Protein AF-A0A0F9S8Q9-F1 (afdb_monomer_lite)

Radius of gyration: 16.73 Å; chains: 1; bounding box: 42×31×49 Å

Secondary structure (DSSP, 8-state):
---THHHHHHHHHHHHHHHHHHHHH---HHHHHHHHHHHHHHHHHHIIIIIHHHHHHTT-HHHHHHHHHHHHHHHHHHHHHHTTS-SHHHHHHHHHHHHHHHHHHHHHHHHH-HHHHHHHHHHHHHHHHHHHHHHHHHHHHH---HHHHH--

Structure (mmCIF, N/CA/C/O backbone):
data_AF-A0A0F9S8Q9-F1
#
_entry.id   AF-A0A0F9S8Q9-F1
#
loop_
_atom_site.group_PDB
_atom_site.id
_atom_site.type_symbol
_atom_site.label_atom_id
_atom_site.label_alt_id
_atom_site.label_comp_id
_atom_site.label_asym_id
_atom_site.label_entity_id
_atom_site.label_seq_id
_atom_site.pdbx_PDB_ins_code
_atom_site.Cartn_x
_atom_site.Cartn_y
_atom_site.Cartn_z
_atom_site.occupancy
_atom_site.B_iso_or_equiv
_atom_site.auth_seq_id
_atom_site.auth_comp_id
_atom_site.auth_asym_id
_atom_site.auth_atom_id
_atom_site.pdbx_PDB_model_num
ATOM 1 N N . MET A 1 1 ? 20.612 -16.455 -4.323 1.00 52.06 1 MET A N 1
ATOM 2 C CA . MET A 1 1 ? 19.603 -15.437 -4.682 1.00 52.06 1 MET A CA 1
ATOM 3 C C . MET A 1 1 ? 18.600 -15.414 -3.545 1.00 52.06 1 MET A C 1
ATOM 5 O O . MET A 1 1 ? 17.994 -16.448 -3.293 1.00 52.06 1 MET A O 1
ATOM 9 N N . THR A 1 2 ? 18.524 -14.333 -2.770 1.00 61.50 2 THR A N 1
ATOM 10 C CA . THR A 1 2 ? 17.502 -14.212 -1.721 1.00 61.50 2 THR A CA 1
ATOM 11 C C . THR A 1 2 ? 16.129 -14.179 -2.394 1.00 61.50 2 THR A C 1
ATOM 13 O O . THR A 1 2 ? 15.948 -13.432 -3.357 1.00 61.50 2 THR A O 1
ATOM 16 N N . PRO A 1 3 ? 15.180 -15.028 -1.982 1.00 70.81 3 PRO A N 1
ATOM 17 C CA . PRO A 1 3 ? 13.898 -15.105 -2.660 1.00 70.81 3 PRO A CA 1
ATOM 18 C C . PRO A 1 3 ? 13.036 -13.873 -2.329 1.00 70.81 3 PRO A C 1
ATOM 20 O O . PRO A 1 3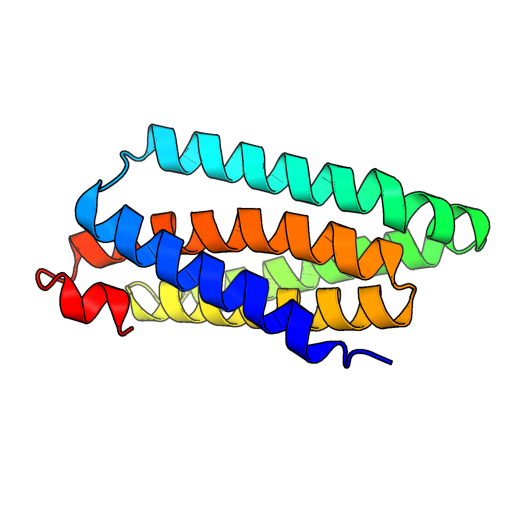 ? 12.976 -13.441 -1.179 1.00 70.81 3 PRO A O 1
ATOM 23 N N . ALA A 1 4 ? 12.370 -13.307 -3.341 1.00 66.88 4 ALA A N 1
ATOM 24 C CA . ALA A 1 4 ? 11.664 -12.021 -3.253 1.00 66.88 4 ALA A CA 1
ATOM 25 C C . ALA A 1 4 ? 10.547 -11.977 -2.187 1.00 66.88 4 ALA A C 1
ATOM 27 O O . ALA A 1 4 ? 10.264 -10.915 -1.639 1.00 66.88 4 ALA A O 1
ATOM 28 N N . TRP A 1 5 ? 9.972 -13.128 -1.821 1.00 71.19 5 TRP A N 1
ATOM 29 C CA . TRP A 1 5 ? 8.952 -13.234 -0.767 1.00 71.19 5 TRP A CA 1
ATOM 30 C C . TRP A 1 5 ? 9.468 -12.846 0.629 1.00 71.19 5 TRP A C 1
ATOM 32 O O . TRP A 1 5 ? 8.684 -12.504 1.503 1.00 71.19 5 TRP A O 1
ATOM 42 N N . ILE A 1 6 ? 10.785 -12.841 0.866 1.00 75.75 6 ILE A N 1
ATOM 43 C CA . ILE A 1 6 ? 11.330 -12.338 2.138 1.00 75.75 6 ILE A CA 1
ATOM 44 C C . ILE A 1 6 ? 11.071 -10.835 2.285 1.00 75.75 6 ILE A C 1
ATOM 46 O O . ILE A 1 6 ? 10.831 -10.361 3.392 1.00 75.75 6 ILE A O 1
ATOM 50 N N . TYR A 1 7 ? 11.068 -10.081 1.185 1.00 71.62 7 TYR A N 1
ATOM 51 C CA . TYR A 1 7 ? 10.809 -8.643 1.234 1.00 71.62 7 TYR A CA 1
ATOM 52 C C . TYR A 1 7 ? 9.333 -8.329 1.488 1.00 71.62 7 TYR A C 1
ATOM 54 O O . TYR A 1 7 ? 9.041 -7.303 2.090 1.00 71.62 7 TYR A O 1
ATOM 62 N N . THR A 1 8 ? 8.408 -9.235 1.149 1.00 71.75 8 THR A N 1
ATOM 63 C CA . THR A 1 8 ? 6.979 -9.069 1.470 1.00 71.75 8 THR A CA 1
ATOM 64 C C . THR A 1 8 ? 6.685 -9.270 2.961 1.00 71.75 8 THR A C 1
ATOM 66 O O . THR A 1 8 ? 5.650 -8.819 3.447 1.00 71.75 8 THR A O 1
ATOM 69 N N . LEU A 1 9 ? 7.602 -9.887 3.720 1.00 78.69 9 LEU A N 1
ATOM 70 C CA . LEU A 1 9 ? 7.494 -9.973 5.181 1.00 78.69 9 LEU A CA 1
ATOM 71 C C . LEU A 1 9 ? 7.716 -8.622 5.866 1.00 78.69 9 LEU A C 1
ATOM 73 O O . LEU A 1 9 ? 7.229 -8.427 6.978 1.00 78.69 9 LEU A O 1
ATOM 77 N N . ILE A 1 10 ? 8.441 -7.697 5.226 1.00 82.31 10 ILE A N 1
ATOM 78 C CA . ILE A 1 10 ? 8.749 -6.391 5.814 1.00 82.31 10 ILE A CA 1
ATOM 79 C C . ILE A 1 10 ? 7.467 -5.549 5.943 1.00 82.31 10 ILE A C 1
ATOM 81 O O . ILE A 1 10 ? 7.149 -5.187 7.076 1.00 82.31 10 ILE A O 1
ATOM 85 N N . PRO A 1 11 ? 6.668 -5.314 4.877 1.00 79.94 11 PRO A N 1
ATOM 86 C CA . PRO A 1 11 ? 5.392 -4.613 5.005 1.00 79.94 11 PRO A CA 1
ATOM 87 C C . PRO A 1 11 ? 4.446 -5.284 6.000 1.00 79.94 11 PRO A C 1
ATOM 89 O O . PRO A 1 11 ? 3.845 -4.600 6.819 1.00 79.94 11 PRO A O 1
ATOM 92 N N . ALA A 1 12 ? 4.371 -6.620 6.005 1.00 77.94 12 ALA A N 1
ATOM 93 C CA . ALA A 1 12 ? 3.524 -7.357 6.941 1.00 77.94 12 ALA A CA 1
ATOM 94 C C . ALA A 1 12 ? 3.932 -7.129 8.410 1.00 77.94 12 ALA A C 1
ATOM 96 O O . ALA A 1 12 ? 3.087 -6.856 9.262 1.00 77.94 12 ALA A O 1
ATOM 97 N N . ALA A 1 13 ? 5.232 -7.186 8.717 1.00 83.06 13 ALA A N 1
ATOM 98 C CA . ALA A 1 13 ? 5.736 -6.902 10.059 1.00 83.06 13 ALA A CA 1
ATOM 99 C C . ALA A 1 13 ? 5.485 -5.441 10.463 1.00 83.06 13 ALA A C 1
ATOM 101 O O . ALA A 1 13 ? 5.095 -5.164 11.599 1.00 83.06 13 ALA A O 1
ATOM 102 N N . VAL A 1 14 ? 5.665 -4.507 9.526 1.00 83.00 14 VAL A N 1
ATOM 103 C CA . VAL A 1 14 ? 5.409 -3.081 9.747 1.00 83.00 14 VAL A CA 1
ATOM 104 C C . VAL A 1 14 ? 3.916 -2.806 9.972 1.00 83.00 14 VAL A C 1
ATOM 106 O O . VAL A 1 14 ? 3.589 -2.011 10.851 1.00 83.00 14 VAL A O 1
ATOM 109 N N . ALA A 1 15 ? 3.017 -3.525 9.292 1.00 79.00 15 ALA A N 1
ATOM 110 C CA . ALA A 1 15 ? 1.569 -3.483 9.526 1.00 79.00 15 ALA A CA 1
ATOM 111 C C . ALA A 1 15 ? 1.223 -3.815 10.978 1.00 79.00 15 ALA A C 1
ATOM 113 O O . ALA A 1 15 ? 0.520 -3.067 11.657 1.00 79.00 15 ALA A O 1
ATOM 114 N N . ILE A 1 16 ? 1.766 -4.935 11.465 1.00 79.75 16 ILE A N 1
ATOM 115 C CA . ILE A 1 16 ? 1.519 -5.437 12.819 1.00 79.75 16 ILE A CA 1
ATOM 116 C C . ILE A 1 16 ? 2.041 -4.432 13.848 1.00 79.75 16 ILE A C 1
ATOM 118 O O . ILE A 1 16 ? 1.336 -4.093 14.800 1.00 79.75 16 ILE A O 1
ATOM 122 N N . LEU A 1 17 ? 3.254 -3.909 13.649 1.00 82.38 17 LEU A N 1
ATOM 123 C CA . LEU A 1 17 ? 3.816 -2.873 14.516 1.00 82.38 17 LEU A CA 1
ATOM 124 C C . LEU A 1 17 ? 2.960 -1.600 14.503 1.00 82.38 17 LEU A C 1
ATOM 126 O O . LEU A 1 17 ? 2.677 -1.050 15.568 1.00 82.38 17 LEU A O 1
ATOM 130 N N . GLY A 1 18 ? 2.496 -1.169 13.329 1.00 78.31 18 GLY A N 1
ATOM 131 C CA . GLY A 1 18 ? 1.591 -0.033 13.167 1.00 78.31 18 GLY A CA 1
ATOM 132 C C . GLY A 1 18 ? 0.291 -0.208 13.936 1.00 78.31 18 GLY A C 1
ATOM 133 O O . GLY A 1 18 ? -0.081 0.675 14.706 1.00 78.31 18 GLY A O 1
ATOM 134 N N . ALA A 1 19 ? -0.349 -1.373 13.817 1.00 76.50 19 ALA A N 1
ATOM 135 C CA . ALA A 1 19 ? -1.563 -1.709 14.555 1.00 76.50 19 ALA A CA 1
ATOM 136 C C . ALA A 1 19 ? -1.334 -1.713 16.079 1.00 76.50 19 ALA A C 1
ATOM 138 O O . ALA A 1 19 ? -2.115 -1.129 16.834 1.00 76.50 19 ALA A O 1
ATOM 139 N N . ILE A 1 20 ? -0.226 -2.296 16.554 1.00 81.06 20 ILE A N 1
ATOM 140 C CA . ILE A 1 20 ? 0.132 -2.302 17.982 1.00 81.06 20 ILE A CA 1
ATOM 141 C C . ILE A 1 20 ? 0.325 -0.872 18.507 1.00 81.06 20 ILE A C 1
ATOM 143 O O . ILE A 1 20 ? -0.187 -0.526 19.577 1.00 81.06 20 ILE A O 1
ATOM 147 N N . VAL A 1 21 ? 1.051 -0.027 17.772 1.00 79.75 21 VAL A N 1
ATOM 148 C CA . VAL A 1 21 ? 1.258 1.381 18.140 1.00 79.75 21 VAL A CA 1
ATOM 149 C C . VAL A 1 21 ? -0.076 2.127 18.139 1.00 79.75 21 VAL A C 1
ATOM 151 O O . VAL A 1 21 ? -0.394 2.820 19.106 1.00 79.75 21 VAL A O 1
ATOM 154 N N . ALA A 1 22 ? -0.897 1.932 17.110 1.00 75.06 22 ALA A N 1
ATOM 155 C CA . ALA A 1 22 ? -2.185 2.590 16.946 1.00 75.06 22 ALA A CA 1
ATOM 156 C C . ALA A 1 22 ? -3.157 2.302 18.095 1.00 75.06 22 ALA A C 1
ATOM 158 O O . ALA A 1 22 ? -3.790 3.221 18.617 1.00 75.06 22 ALA A O 1
ATOM 159 N N . VAL A 1 23 ? -3.234 1.046 18.547 1.00 78.31 23 VAL A N 1
ATOM 160 C CA . VAL A 1 23 ? -4.125 0.637 19.644 1.00 78.31 23 VAL A CA 1
ATOM 161 C C . VAL A 1 23 ? -3.747 1.312 20.966 1.00 78.31 23 VAL A C 1
ATOM 163 O O . VAL A 1 23 ? -4.613 1.568 21.812 1.00 78.31 23 VAL A O 1
ATOM 166 N N . ASN A 1 24 ? -2.459 1.607 21.149 1.00 77.31 24 ASN A N 1
ATOM 167 C CA . ASN A 1 24 ? -1.933 2.211 22.367 1.00 77.31 24 ASN A CA 1
ATOM 168 C C . ASN A 1 24 ? -1.953 3.740 22.332 1.00 77.31 24 ASN A C 1
ATOM 170 O O . ASN A 1 24 ? -2.313 4.352 23.336 1.00 77.31 24 ASN A O 1
ATOM 174 N N . VAL A 1 25 ? -1.609 4.342 21.193 1.00 78.56 25 VAL A N 1
ATOM 175 C CA . VAL A 1 25 ? -1.482 5.797 21.032 1.00 78.56 25 VAL A CA 1
ATOM 176 C C . VAL A 1 25 ? -2.815 6.458 20.669 1.00 78.56 25 VAL A C 1
ATOM 178 O O . VAL A 1 25 ? -3.056 7.578 21.104 1.00 78.56 25 VAL A O 1
ATOM 181 N N . ARG A 1 26 ? -3.697 5.767 19.927 1.00 74.06 26 ARG A N 1
ATOM 182 C CA . ARG A 1 26 ? -4.978 6.283 19.398 1.00 74.06 26 ARG A CA 1
ATOM 183 C C . ARG A 1 26 ? -4.819 7.650 18.710 1.00 74.06 26 ARG A C 1
ATOM 185 O O . ARG A 1 26 ? -5.238 8.669 19.263 1.00 74.06 26 ARG A O 1
ATOM 192 N N . PRO A 1 27 ? -4.187 7.695 17.523 1.00 75.06 27 PRO A N 1
ATOM 193 C CA . PRO A 1 27 ? -3.911 8.948 16.833 1.00 75.06 27 PRO A CA 1
ATOM 194 C C . PRO A 1 27 ? -5.203 9.695 16.498 1.00 75.06 27 PRO A C 1
ATOM 196 O O . PRO A 1 27 ? -6.182 9.103 16.051 1.00 75.06 27 PRO A O 1
ATOM 199 N N . GLY A 1 28 ? -5.195 11.015 16.686 1.00 79.31 28 GLY A N 1
ATOM 200 C CA . GLY A 1 28 ? -6.312 11.858 16.268 1.00 79.31 28 GLY A CA 1
ATOM 201 C C . GLY A 1 28 ? -6.428 11.957 14.737 1.00 79.31 28 GLY A C 1
ATOM 202 O O . GLY A 1 28 ? -5.438 11.750 14.029 1.00 79.31 28 GLY A O 1
ATOM 203 N N . PRO A 1 29 ? -7.598 12.363 14.209 1.00 80.00 29 PRO A N 1
ATOM 204 C CA . PRO A 1 29 ? -7.868 12.420 12.767 1.00 80.00 29 PRO A CA 1
ATOM 205 C C . PRO A 1 29 ? -6.911 13.343 11.994 1.00 80.00 29 PRO A C 1
ATOM 207 O O . PRO A 1 29 ? -6.593 13.078 10.838 1.00 80.00 29 PRO A O 1
ATOM 210 N N . VAL A 1 30 ? -6.389 14.394 12.637 1.00 85.44 30 VAL A N 1
ATOM 211 C CA . VAL A 1 30 ? -5.378 15.289 12.041 1.00 85.44 30 VAL A CA 1
ATOM 212 C C . VAL A 1 30 ? -4.064 14.554 11.784 1.00 85.44 30 VAL A C 1
ATOM 214 O O . VAL A 1 30 ? -3.483 14.699 10.713 1.00 85.44 30 VAL A O 1
ATOM 217 N N . ILE A 1 31 ? -3.612 13.744 12.747 1.00 80.56 31 ILE A N 1
ATOM 218 C CA . ILE A 1 31 ? -2.374 12.970 12.613 1.00 80.56 31 ILE A CA 1
ATOM 219 C C . ILE A 1 31 ? -2.556 11.930 11.515 1.00 80.56 31 ILE A C 1
ATOM 221 O O . ILE A 1 31 ? -1.714 11.862 10.630 1.00 80.56 31 ILE A O 1
ATOM 225 N N . VAL A 1 32 ? -3.672 11.189 11.528 1.00 80.25 32 VAL A N 1
ATOM 226 C CA . VAL A 1 32 ? -3.989 10.190 10.493 1.00 80.25 32 VAL A CA 1
ATOM 227 C C . VAL A 1 32 ? -3.980 10.824 9.098 1.00 80.25 32 VAL A C 1
ATOM 229 O O . VAL A 1 32 ? -3.310 10.317 8.206 1.00 80.25 32 VAL A O 1
ATOM 232 N N . SER A 1 33 ? -4.639 11.971 8.920 1.00 83.06 33 SER A N 1
ATOM 233 C CA . SER A 1 33 ? -4.694 12.671 7.631 1.00 83.06 33 SER A CA 1
ATOM 234 C C . SER A 1 33 ? -3.326 13.186 7.159 1.00 83.06 33 SER A C 1
ATOM 236 O O . SER A 1 33 ? -2.956 12.986 5.999 1.00 83.06 33 SER A O 1
ATOM 238 N N . ALA A 1 34 ? -2.544 13.816 8.045 1.00 85.50 34 ALA A N 1
ATOM 239 C CA . ALA A 1 34 ? -1.203 14.313 7.716 1.00 85.50 34 ALA A CA 1
ATOM 240 C C . ALA A 1 34 ? -0.271 13.172 7.289 1.00 85.50 34 ALA A C 1
ATOM 242 O O . ALA A 1 34 ? 0.485 13.276 6.324 1.00 85.50 34 ALA A O 1
ATOM 243 N N . VAL A 1 35 ? -0.378 12.060 8.001 1.00 80.88 35 VAL A N 1
ATOM 244 C CA . VAL A 1 35 ? 0.364 10.837 7.756 1.00 80.88 35 VAL A CA 1
ATOM 245 C C . VAL A 1 35 ? -0.030 10.181 6.425 1.00 80.88 35 VAL A C 1
ATOM 247 O O . VAL A 1 35 ? 0.850 9.790 5.665 1.00 80.88 35 VAL A O 1
ATOM 250 N N . GLN A 1 36 ? -1.322 10.120 6.091 1.00 84.25 36 GLN A N 1
ATOM 251 C CA . GLN A 1 36 ? -1.795 9.604 4.800 1.00 84.25 36 GLN A CA 1
ATOM 252 C C . GLN A 1 36 ? -1.285 10.441 3.617 1.00 84.25 36 GLN A C 1
ATOM 254 O O . GLN A 1 36 ? -0.845 9.884 2.615 1.00 84.25 36 GLN A O 1
ATOM 259 N N . HIS A 1 37 ? -1.273 11.774 3.736 1.00 88.56 37 HIS A N 1
ATOM 260 C CA . HIS A 1 37 ? -0.696 12.644 2.701 1.00 88.56 37 HIS A CA 1
ATOM 261 C C . HIS A 1 37 ? 0.812 12.434 2.550 1.00 88.56 37 HIS A C 1
ATOM 263 O O . HIS A 1 37 ? 1.330 12.441 1.433 1.00 88.56 37 HIS A O 1
ATOM 269 N N . PHE A 1 38 ? 1.516 12.220 3.664 1.00 87.19 38 PHE A N 1
ATOM 270 C CA . PHE A 1 38 ? 2.931 11.873 3.636 1.00 87.19 38 PHE A CA 1
ATOM 271 C C . PHE A 1 38 ? 3.165 10.536 2.919 1.00 87.19 38 PHE A C 1
ATOM 273 O O . PHE A 1 38 ? 4.018 10.471 2.037 1.00 87.19 38 PHE A O 1
ATOM 280 N N . ALA A 1 39 ? 2.371 9.508 3.227 1.00 84.50 39 ALA A N 1
ATOM 281 C CA . ALA A 1 39 ? 2.427 8.200 2.573 1.00 84.50 39 ALA A CA 1
ATOM 282 C C . ALA A 1 39 ? 2.239 8.314 1.057 1.00 84.50 39 ALA A C 1
ATOM 284 O O . ALA A 1 39 ? 3.103 7.891 0.291 1.00 84.50 39 ALA A O 1
ATOM 285 N N . ALA A 1 40 ? 1.164 8.987 0.636 1.00 86.75 40 ALA A N 1
ATOM 286 C CA . ALA A 1 40 ? 0.872 9.227 -0.771 1.00 86.75 40 ALA A CA 1
ATOM 287 C C . ALA A 1 40 ? 2.031 9.957 -1.469 1.00 86.75 40 ALA A C 1
ATOM 289 O O . ALA A 1 40 ? 2.412 9.597 -2.580 1.00 86.75 40 ALA A O 1
ATOM 290 N N . GLY A 1 41 ? 2.642 10.942 -0.801 1.00 89.69 41 GLY A N 1
ATOM 291 C CA . GLY A 1 41 ? 3.827 11.638 -1.302 1.00 89.69 41 GLY A CA 1
ATOM 292 C C . GLY A 1 41 ? 5.048 10.726 -1.465 1.00 89.69 41 GLY A C 1
ATOM 293 O O . GLY A 1 41 ? 5.723 10.797 -2.490 1.00 89.69 41 GLY A O 1
ATOM 294 N N . VAL A 1 42 ? 5.319 9.848 -0.493 1.00 89.50 42 VAL A N 1
ATOM 295 C CA . VAL A 1 42 ? 6.429 8.880 -0.545 1.00 89.50 42 VAL A CA 1
ATOM 296 C C . VAL A 1 42 ? 6.235 7.879 -1.686 1.00 89.50 42 VAL A C 1
ATOM 298 O O . VAL A 1 42 ? 7.161 7.670 -2.470 1.00 89.50 42 VAL A O 1
ATOM 301 N N . VAL A 1 43 ? 5.038 7.302 -1.820 1.00 86.56 43 VAL A N 1
ATOM 302 C CA . VAL A 1 43 ? 4.701 6.356 -2.898 1.00 86.56 43 VAL A CA 1
ATOM 303 C C . VAL A 1 43 ? 4.811 7.036 -4.263 1.00 86.56 43 VAL A C 1
ATOM 305 O O . VAL A 1 43 ? 5.441 6.501 -5.177 1.00 86.56 43 VAL A O 1
ATOM 308 N N . PHE A 1 44 ? 4.282 8.257 -4.392 1.00 88.50 44 PHE A N 1
ATOM 309 C CA . PHE A 1 44 ? 4.366 9.026 -5.631 1.00 88.50 44 PHE A CA 1
ATOM 310 C C . PHE A 1 44 ? 5.816 9.353 -6.009 1.00 88.50 44 PHE A C 1
ATOM 312 O O . PHE A 1 44 ? 6.201 9.202 -7.168 1.00 88.50 44 PHE A O 1
ATOM 319 N N . ALA A 1 45 ? 6.645 9.749 -5.040 1.00 89.38 45 ALA A N 1
ATOM 320 C CA . ALA A 1 45 ? 8.062 10.020 -5.264 1.00 89.38 45 ALA A CA 1
ATOM 321 C C . ALA A 1 45 ? 8.834 8.760 -5.683 1.00 89.38 45 ALA A C 1
ATOM 323 O O . ALA A 1 45 ? 9.643 8.825 -6.608 1.00 89.38 45 ALA A O 1
ATOM 324 N N . ALA A 1 46 ? 8.563 7.611 -5.056 1.00 86.94 46 ALA A N 1
ATOM 325 C CA . ALA A 1 46 ? 9.179 6.338 -5.425 1.00 86.94 46 ALA A CA 1
ATOM 326 C C . ALA A 1 46 ? 8.799 5.921 -6.856 1.00 86.94 46 ALA A C 1
ATOM 328 O O . ALA A 1 46 ? 9.672 5.586 -7.658 1.00 86.94 46 ALA A O 1
ATOM 329 N N . ALA A 1 47 ? 7.515 6.017 -7.214 1.00 83.94 47 ALA A N 1
ATOM 330 C CA . ALA A 1 47 ? 7.045 5.720 -8.565 1.00 83.94 47 ALA A CA 1
ATOM 331 C C . ALA A 1 47 ? 7.644 6.680 -9.609 1.00 83.94 47 ALA A C 1
ATOM 333 O O . ALA A 1 47 ? 8.099 6.247 -10.669 1.00 83.94 47 ALA A O 1
ATOM 334 N N . ALA A 1 48 ? 7.700 7.979 -9.307 1.00 87.12 48 ALA A N 1
ATOM 335 C CA . ALA A 1 48 ? 8.281 8.980 -10.197 1.00 87.12 48 ALA A CA 1
ATOM 336 C C . ALA A 1 48 ? 9.803 8.827 -10.361 1.00 87.12 48 ALA A C 1
ATOM 338 O O . ALA A 1 48 ? 10.322 9.058 -11.448 1.00 87.12 48 ALA A O 1
ATOM 339 N N . GLY A 1 49 ? 10.519 8.453 -9.299 1.00 85.25 49 GLY A N 1
ATOM 340 C CA . GLY A 1 49 ? 11.976 8.323 -9.316 1.00 85.25 49 GLY A CA 1
ATOM 341 C C . GLY A 1 49 ? 12.476 7.037 -9.968 1.00 85.25 49 GLY A C 1
ATOM 342 O O . GLY A 1 49 ? 13.539 7.044 -10.579 1.00 85.25 49 GLY A O 1
ATOM 343 N N . GLU A 1 50 ? 11.717 5.946 -9.861 1.00 82.50 50 GLU A N 1
ATOM 344 C CA . GLU A 1 50 ? 12.191 4.621 -10.279 1.00 82.50 50 GLU A CA 1
ATOM 345 C C . GLU A 1 50 ? 11.407 4.034 -11.446 1.00 82.50 50 GLU A C 1
ATOM 347 O O . GLU A 1 50 ? 12.003 3.440 -12.334 1.00 82.50 50 GLU A O 1
ATOM 352 N N . ILE A 1 51 ? 10.084 4.213 -11.482 1.00 78.81 51 ILE A N 1
ATOM 353 C CA . ILE A 1 51 ? 9.248 3.605 -12.526 1.00 78.81 51 ILE A CA 1
ATOM 354 C C . ILE A 1 51 ? 9.130 4.524 -13.742 1.00 78.81 51 ILE A C 1
ATOM 356 O O . ILE A 1 51 ? 9.211 4.060 -14.879 1.00 78.81 51 ILE A O 1
ATOM 360 N N . MET A 1 52 ? 8.975 5.833 -13.529 1.00 81.00 52 MET A N 1
ATOM 361 C CA . MET A 1 52 ? 8.811 6.785 -14.633 1.00 81.00 52 MET A CA 1
ATOM 362 C C . MET A 1 52 ? 10.001 6.815 -15.608 1.00 81.00 52 MET A C 1
ATOM 364 O O . MET A 1 52 ? 9.750 6.824 -16.816 1.00 81.00 52 MET A O 1
ATOM 368 N N . PRO A 1 53 ? 11.277 6.815 -15.165 1.00 81.69 53 PRO A N 1
ATOM 369 C CA . PRO A 1 53 ? 12.400 6.852 -16.094 1.00 81.69 53 PRO A CA 1
ATOM 370 C C . PRO A 1 53 ? 12.419 5.630 -17.010 1.00 81.69 53 PRO A C 1
ATOM 372 O O . PRO A 1 53 ? 12.499 5.800 -18.224 1.00 81.69 53 PRO A O 1
ATOM 375 N N . ASP A 1 54 ? 12.281 4.421 -16.467 1.00 77.69 54 ASP A N 1
ATOM 376 C CA . ASP A 1 54 ? 12.283 3.186 -17.261 1.00 77.69 54 ASP A CA 1
ATOM 377 C C . ASP A 1 54 ? 11.145 3.179 -18.286 1.00 77.69 54 ASP A C 1
ATOM 379 O O . ASP A 1 54 ? 11.338 2.859 -19.461 1.00 77.69 54 ASP A O 1
ATOM 383 N N . VAL A 1 55 ? 9.964 3.627 -17.872 1.00 77.94 55 VAL A N 1
ATOM 384 C CA . VAL A 1 55 ? 8.790 3.752 -18.733 1.00 77.94 55 VAL A CA 1
ATOM 385 C C . VAL A 1 55 ? 9.008 4.725 -19.899 1.00 77.94 55 VAL A C 1
ATOM 387 O O . VAL A 1 55 ? 8.665 4.413 -21.043 1.00 77.94 55 VAL A O 1
ATOM 390 N N . VAL A 1 56 ? 9.577 5.902 -19.628 1.00 74.69 56 VAL A N 1
ATOM 391 C CA . VAL A 1 56 ? 9.819 6.932 -20.650 1.00 74.69 56 VAL A CA 1
ATOM 392 C C . VAL A 1 56 ? 10.899 6.478 -21.635 1.00 74.69 56 VAL A C 1
ATOM 394 O O . VAL A 1 56 ? 10.717 6.630 -22.843 1.00 74.69 56 VAL A O 1
ATOM 397 N N . HIS A 1 57 ? 11.982 5.860 -21.152 1.00 80.25 57 HIS A N 1
ATOM 398 C CA . HIS A 1 57 ? 13.047 5.330 -22.015 1.00 80.25 57 HIS A CA 1
ATOM 399 C C . HIS A 1 57 ? 12.585 4.146 -22.877 1.00 80.25 57 HIS A C 1
ATOM 401 O O . HIS A 1 57 ? 13.110 3.945 -23.969 1.00 80.25 57 HIS A O 1
ATOM 407 N N . SER A 1 58 ? 11.569 3.401 -22.434 1.00 76.25 58 SER A N 1
ATOM 408 C CA . SER A 1 58 ? 10.967 2.294 -23.191 1.00 76.25 58 SER A CA 1
ATOM 409 C C . SER A 1 58 ? 10.112 2.751 -24.386 1.00 76.25 58 SER A C 1
ATOM 411 O O . SER A 1 58 ? 9.633 1.918 -25.153 1.00 76.25 58 SER A O 1
ATOM 413 N N . GLY A 1 59 ? 9.866 4.060 -24.544 1.00 76.12 59 GLY A N 1
ATOM 414 C CA . GLY A 1 59 ? 9.039 4.616 -25.624 1.00 76.12 59 GLY A CA 1
ATOM 415 C C . GLY A 1 59 ? 7.535 4.336 -25.489 1.00 76.12 59 GLY A C 1
ATOM 416 O O . GLY A 1 59 ? 6.764 4.622 -26.403 1.00 76.12 59 GLY A O 1
ATOM 417 N N . ALA A 1 60 ? 7.090 3.803 -24.349 1.00 80.25 60 ALA A N 1
ATOM 418 C CA . ALA A 1 60 ? 5.740 3.278 -24.143 1.00 80.25 60 ALA A CA 1
ATOM 419 C C . ALA A 1 60 ? 4.766 4.286 -23.495 1.00 80.25 60 ALA A C 1
ATOM 421 O O . ALA A 1 60 ? 3.809 3.882 -22.838 1.00 80.25 60 ALA A O 1
ATOM 422 N N . LEU A 1 61 ? 4.967 5.596 -23.696 1.00 82.88 61 LEU A N 1
ATOM 423 C CA . LEU A 1 61 ? 4.202 6.663 -23.025 1.00 82.88 61 LEU A CA 1
ATOM 424 C C . LEU A 1 61 ? 2.678 6.474 -23.123 1.00 82.88 61 LEU A C 1
ATOM 426 O O . LEU A 1 61 ? 1.965 6.653 -22.138 1.00 82.88 61 LEU A O 1
ATOM 430 N N . MET A 1 62 ? 2.172 6.077 -24.295 1.00 86.38 62 MET A N 1
ATOM 431 C CA . MET A 1 62 ? 0.738 5.828 -24.482 1.00 86.38 62 MET A CA 1
ATOM 432 C C . MET A 1 62 ? 0.241 4.630 -23.670 1.00 86.38 62 MET A C 1
ATOM 434 O O . MET A 1 62 ? -0.830 4.708 -23.075 1.00 86.38 62 MET A O 1
ATOM 438 N N . ALA A 1 63 ? 1.019 3.547 -23.592 1.00 86.00 63 ALA A N 1
ATOM 439 C CA . ALA A 1 63 ? 0.661 2.381 -22.788 1.00 86.00 63 ALA A CA 1
ATOM 440 C C . ALA A 1 63 ? 0.634 2.724 -21.292 1.00 86.00 63 ALA A C 1
ATOM 442 O O . ALA A 1 63 ? -0.250 2.262 -20.577 1.00 86.00 63 ALA A O 1
ATOM 443 N N . THR A 1 64 ? 1.536 3.589 -20.827 1.00 85.81 64 THR A N 1
ATOM 444 C CA . THR A 1 64 ? 1.566 4.069 -19.438 1.00 85.81 64 THR A CA 1
ATOM 445 C C . THR A 1 64 ? 0.398 4.975 -19.112 1.00 85.81 64 THR A C 1
ATOM 447 O O . THR A 1 64 ? -0.201 4.826 -18.055 1.00 85.81 64 THR A O 1
ATOM 450 N N . ILE A 1 65 ? 0.051 5.903 -20.005 1.00 88.31 65 ILE A N 1
ATOM 451 C CA . ILE A 1 65 ? -1.108 6.777 -19.812 1.00 88.31 65 ILE A CA 1
ATOM 452 C C . ILE A 1 65 ? -2.377 5.926 -19.746 1.00 88.31 65 ILE A C 1
ATOM 454 O O . ILE A 1 65 ? -3.139 6.030 -18.787 1.00 88.31 65 ILE A O 1
ATOM 458 N N . VAL A 1 66 ? -2.578 5.039 -20.724 1.00 92.06 66 VAL A N 1
ATOM 459 C CA . VAL A 1 66 ? -3.754 4.161 -20.770 1.00 92.06 66 VAL A CA 1
ATOM 460 C C . VAL A 1 66 ? -3.785 3.225 -19.562 1.00 92.06 66 VAL A C 1
ATOM 462 O O . VAL A 1 66 ? -4.814 3.136 -18.902 1.00 92.06 66 VAL A O 1
ATOM 465 N N . GLY A 1 67 ? -2.668 2.576 -19.229 1.00 89.19 67 GLY A N 1
ATOM 466 C CA . GLY A 1 67 ? -2.558 1.681 -18.077 1.00 89.19 67 GLY A CA 1
ATOM 467 C C . GLY A 1 67 ? -2.756 2.399 -16.742 1.00 89.19 67 GLY A C 1
ATOM 468 O O . GLY A 1 67 ? -3.463 1.892 -15.878 1.00 89.19 67 GLY A O 1
ATOM 469 N N . GLY A 1 68 ? -2.207 3.606 -16.591 1.00 87.75 68 GLY A N 1
ATOM 470 C CA . GLY A 1 68 ? -2.361 4.437 -15.399 1.00 87.75 68 GLY A CA 1
ATOM 471 C C . GLY A 1 68 ? -3.809 4.870 -15.183 1.00 87.75 68 GLY A C 1
ATOM 472 O O . GLY A 1 68 ? -4.360 4.660 -14.104 1.00 87.75 68 GLY A O 1
ATOM 473 N N . PHE A 1 69 ? -4.470 5.398 -16.219 1.00 93.56 69 PHE A N 1
ATOM 474 C CA . PHE A 1 69 ? -5.892 5.747 -16.133 1.00 93.56 69 PHE A CA 1
ATOM 475 C C . PHE A 1 69 ? -6.790 4.520 -15.967 1.00 93.56 69 PHE A C 1
ATOM 477 O O . PHE A 1 69 ? -7.762 4.586 -15.216 1.00 93.56 69 PHE A O 1
ATOM 484 N N . ALA A 1 70 ? -6.465 3.397 -16.612 1.00 94.25 70 ALA A N 1
ATOM 485 C CA . ALA A 1 70 ? -7.182 2.142 -16.415 1.00 94.25 70 ALA A CA 1
ATOM 486 C C . ALA A 1 70 ? -7.057 1.656 -14.965 1.00 94.25 70 ALA A C 1
ATOM 488 O O . ALA A 1 70 ? -8.068 1.316 -14.360 1.00 94.25 70 ALA A O 1
ATOM 489 N N . GLY A 1 71 ? -5.857 1.695 -14.380 1.00 89.62 71 GLY A N 1
ATOM 490 C CA . GLY A 1 71 ? -5.623 1.347 -12.977 1.00 89.62 71 GLY A CA 1
ATOM 491 C C . GLY A 1 71 ? -6.410 2.234 -12.010 1.00 89.62 71 GLY A C 1
ATOM 492 O O . GLY A 1 71 ? -7.099 1.721 -11.130 1.00 89.62 71 GLY A O 1
ATOM 493 N N . ILE A 1 72 ? -6.402 3.556 -12.227 1.00 91.31 72 ILE A N 1
ATOM 494 C CA . ILE A 1 72 ? -7.238 4.494 -11.457 1.00 91.31 72 ILE A CA 1
ATOM 495 C C . ILE A 1 72 ? -8.721 4.137 -11.611 1.00 91.31 72 ILE A C 1
ATOM 497 O O . ILE A 1 72 ? -9.448 4.081 -10.622 1.00 91.31 72 ILE A O 1
ATOM 501 N N . GLY A 1 73 ? -9.176 3.861 -12.835 1.00 94.44 73 GLY A N 1
ATOM 502 C CA . GLY A 1 73 ? -10.553 3.455 -13.112 1.00 94.44 73 GLY A CA 1
ATOM 503 C C . GLY A 1 73 ? -10.954 2.176 -12.375 1.00 94.44 73 GLY A C 1
ATOM 504 O O . GLY A 1 73 ? -12.027 2.134 -11.775 1.00 94.44 73 GLY A O 1
ATOM 505 N N . VAL A 1 74 ? -10.079 1.167 -12.354 1.00 91.44 74 VAL A N 1
ATOM 506 C CA . VAL A 1 74 ? -10.280 -0.083 -11.608 1.00 91.44 74 VAL A CA 1
ATOM 507 C C . VAL A 1 74 ? -10.400 0.196 -10.109 1.00 91.44 74 VAL A C 1
ATOM 509 O O . VAL A 1 74 ? -11.367 -0.250 -9.495 1.00 91.44 74 VAL A O 1
ATOM 512 N N . MET A 1 75 ? -9.500 0.997 -9.530 1.00 87.56 75 MET A N 1
ATOM 513 C CA . MET A 1 75 ? -9.566 1.344 -8.104 1.00 87.56 75 MET A CA 1
ATOM 514 C C . MET A 1 75 ? -10.828 2.125 -7.739 1.00 87.56 75 MET A C 1
ATOM 516 O O . MET 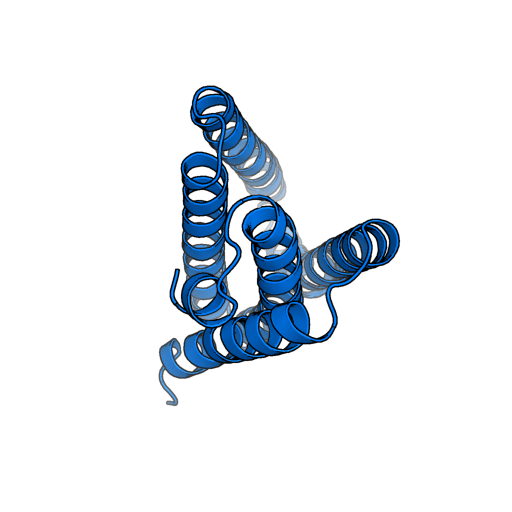A 1 75 ? -11.451 1.871 -6.707 1.00 87.56 75 MET A O 1
ATOM 520 N N . LEU A 1 76 ? -11.259 3.050 -8.598 1.00 89.81 76 LEU A N 1
ATOM 521 C CA . LEU A 1 76 ? -12.508 3.782 -8.394 1.00 89.81 76 LEU A CA 1
ATOM 522 C C . LEU A 1 76 ? -13.735 2.870 -8.509 1.00 89.81 76 LEU A C 1
ATOM 524 O O . LEU A 1 76 ? -14.681 3.042 -7.740 1.00 89.81 76 LEU A O 1
ATOM 528 N N . ALA A 1 77 ? -13.724 1.896 -9.424 1.00 89.25 77 ALA A N 1
ATOM 529 C CA . ALA A 1 77 ? -14.803 0.922 -9.572 1.00 89.25 77 ALA A CA 1
ATOM 530 C C . ALA A 1 77 ? -14.917 0.008 -8.344 1.00 89.25 77 ALA A C 1
ATOM 532 O O . ALA A 1 77 ? -16.020 -0.173 -7.829 1.00 89.25 77 ALA A O 1
ATOM 533 N N . ILE A 1 78 ? -13.786 -0.493 -7.833 1.00 85.50 78 ILE A N 1
ATOM 534 C CA . ILE A 1 78 ? -13.713 -1.269 -6.586 1.00 85.50 78 ILE A CA 1
ATOM 535 C C . ILE A 1 78 ? -14.308 -0.455 -5.433 1.00 85.50 78 ILE A C 1
ATOM 537 O O . ILE A 1 78 ? -15.263 -0.890 -4.789 1.00 85.50 78 ILE A O 1
ATOM 541 N N . ARG A 1 79 ? -13.827 0.781 -5.244 1.00 82.56 79 ARG A N 1
ATOM 542 C CA . ARG A 1 79 ? -14.315 1.674 -4.186 1.00 82.56 79 ARG A CA 1
ATOM 543 C C . ARG A 1 79 ? -15.811 1.962 -4.305 1.00 82.56 79 ARG A C 1
ATOM 545 O O . ARG A 1 79 ? -16.500 2.105 -3.297 1.00 82.56 79 ARG A O 1
ATOM 552 N N . GLN A 1 80 ? -16.329 2.097 -5.524 1.00 85.94 80 GLN A N 1
ATOM 553 C CA . GLN A 1 80 ? -17.750 2.342 -5.752 1.00 85.94 80 GLN A CA 1
ATOM 554 C C . GLN A 1 80 ? -18.607 1.115 -5.414 1.00 85.94 80 GLN A C 1
ATOM 556 O O . GLN A 1 80 ? -19.721 1.287 -4.921 1.00 85.94 80 GLN A O 1
ATOM 561 N N . LEU A 1 81 ? -18.094 -0.095 -5.642 1.00 82.62 81 LEU A N 1
ATOM 562 C CA . LEU A 1 81 ? -18.781 -1.342 -5.308 1.00 82.62 81 LEU A CA 1
ATOM 563 C C . LEU A 1 81 ? -18.876 -1.542 -3.785 1.00 82.62 81 LEU A C 1
ATOM 565 O O . LEU A 1 81 ? -19.920 -1.944 -3.277 1.00 82.62 81 LEU A O 1
ATOM 569 N N . GLU A 1 82 ? -17.827 -1.174 -3.049 1.00 73.44 82 GLU A N 1
ATOM 570 C CA . GLU A 1 82 ? -17.768 -1.293 -1.584 1.00 73.44 82 GLU A CA 1
ATOM 571 C C . GLU A 1 82 ? -18.548 -0.216 -0.825 1.00 73.44 82 GLU A C 1
ATOM 573 O O . GLU A 1 82 ? -18.931 -0.422 0.326 1.00 73.44 82 GLU A O 1
ATOM 578 N N . ARG A 1 83 ? -18.859 0.925 -1.453 1.00 70.44 83 ARG A N 1
ATOM 579 C CA . ARG A 1 83 ? -19.716 1.959 -0.839 1.00 70.44 83 ARG A CA 1
ATOM 580 C C . ARG A 1 83 ? -21.113 1.452 -0.466 1.00 70.44 83 ARG A C 1
ATOM 582 O O . ARG A 1 83 ? -21.765 2.078 0.359 1.00 70.44 83 ARG A O 1
ATOM 589 N N . GLY A 1 84 ? -21.569 0.343 -1.054 1.00 68.31 84 GLY A N 1
ATOM 590 C CA . GLY A 1 84 ? -22.828 -0.310 -0.684 1.00 68.31 84 GLY A CA 1
ATOM 591 C C . GLY A 1 84 ? -22.776 -1.087 0.638 1.00 68.31 84 GLY A C 1
ATOM 592 O O . GLY A 1 84 ? -23.822 -1.481 1.147 1.00 68.31 84 GLY A O 1
ATOM 593 N N . THR A 1 85 ? -21.584 -1.311 1.201 1.00 69.62 85 THR A N 1
ATOM 594 C CA . THR A 1 85 ? -21.374 -2.028 2.465 1.00 69.62 85 THR A CA 1
ATOM 595 C C . THR A 1 85 ? -20.911 -1.066 3.555 1.00 69.62 85 THR A C 1
ATOM 597 O O . THR A 1 85 ? -19.718 -0.852 3.753 1.00 69.62 85 THR A O 1
ATOM 600 N N . GLU A 1 86 ? -21.861 -0.464 4.271 1.00 65.31 86 GLU A N 1
ATOM 601 C CA . GLU A 1 86 ? -21.555 0.379 5.430 1.00 65.31 86 GLU A CA 1
ATOM 602 C C . GLU A 1 86 ? -21.107 -0.477 6.631 1.00 65.31 86 GLU A C 1
ATOM 604 O O . GLU A 1 86 ? -21.704 -1.510 6.943 1.00 65.31 86 GLU A O 1
ATOM 609 N N . GLY A 1 87 ? -20.050 -0.042 7.325 1.00 74.56 87 GLY A N 1
ATOM 610 C CA . GLY A 1 87 ? -19.580 -0.641 8.578 1.00 74.56 87 GLY A CA 1
ATOM 611 C C . GLY A 1 87 ? -18.187 -1.291 8.517 1.00 74.56 87 GLY A C 1
ATOM 612 O O . GLY A 1 87 ? -17.501 -1.225 7.496 1.00 74.56 87 GLY A O 1
ATOM 613 N N . PRO A 1 88 ? -17.748 -1.939 9.615 1.00 76.69 88 PRO A N 1
ATOM 614 C CA . PRO A 1 88 ? -16.389 -2.475 9.757 1.00 76.69 88 PRO A CA 1
ATOM 615 C C . PRO A 1 88 ? -15.990 -3.482 8.673 1.00 76.69 88 PRO A C 1
ATOM 617 O O . PRO A 1 88 ? -14.822 -3.572 8.316 1.00 76.69 88 PRO A O 1
ATOM 620 N N . VAL A 1 89 ? -16.960 -4.228 8.136 1.00 80.31 89 VAL A N 1
ATOM 621 C CA . VAL A 1 89 ? -16.728 -5.222 7.078 1.00 80.31 89 VAL A CA 1
ATOM 622 C C . VAL A 1 89 ? -16.343 -4.550 5.760 1.00 80.31 89 VAL A C 1
ATOM 624 O O . VAL A 1 89 ? -15.411 -5.009 5.109 1.00 80.31 89 VAL A O 1
ATOM 627 N N . GLY A 1 90 ? -16.999 -3.444 5.391 1.00 82.12 90 GLY A N 1
ATOM 628 C CA . GLY A 1 90 ? -16.647 -2.682 4.189 1.00 82.12 90 GLY A CA 1
ATOM 629 C C . GLY A 1 90 ? -15.241 -2.092 4.284 1.00 82.12 90 GLY A C 1
ATOM 630 O O . GLY A 1 90 ? -14.460 -2.207 3.346 1.00 82.12 90 GLY A O 1
ATOM 631 N N . LEU A 1 91 ? -14.875 -1.561 5.458 1.00 80.44 91 LEU A N 1
ATOM 632 C CA . LEU A 1 91 ? -13.520 -1.067 5.719 1.00 80.44 91 LEU A CA 1
ATOM 633 C C . LEU A 1 91 ? -12.465 -2.178 5.601 1.00 80.44 91 LEU A C 1
ATOM 635 O O . LEU A 1 91 ? -11.438 -1.976 4.963 1.00 80.44 91 LEU A O 1
ATOM 639 N N . LEU A 1 92 ? -12.715 -3.347 6.199 1.00 82.94 92 LEU A N 1
ATOM 640 C CA . LEU A 1 92 ? -11.799 -4.490 6.116 1.00 82.94 92 LEU A CA 1
ATOM 641 C C . LEU A 1 92 ? -11.669 -5.025 4.691 1.00 82.94 92 LEU A C 1
ATOM 643 O O . LEU A 1 92 ? -10.585 -5.448 4.300 1.00 82.94 92 LEU A O 1
ATOM 647 N N . THR A 1 93 ? -12.755 -4.988 3.917 1.00 84.69 93 THR A N 1
ATOM 648 C CA . THR A 1 93 ? -12.733 -5.424 2.516 1.00 84.69 93 THR A CA 1
ATOM 649 C C . THR A 1 93 ? -11.880 -4.469 1.682 1.00 84.69 93 THR A C 1
ATOM 651 O O . THR A 1 93 ? -10.947 -4.938 1.033 1.00 84.69 93 THR A O 1
ATOM 654 N N . LEU A 1 94 ? -12.070 -3.151 1.840 1.00 83.69 94 LEU A N 1
ATOM 655 C CA . LEU A 1 94 ? -11.276 -2.126 1.151 1.00 83.69 94 LEU A CA 1
ATOM 656 C C . LEU A 1 94 ? -9.781 -2.289 1.440 1.00 83.69 94 LEU A C 1
ATOM 658 O O . LEU A 1 94 ? -8.957 -2.295 0.533 1.00 83.69 94 LEU A O 1
ATOM 662 N N . VAL A 1 95 ? -9.444 -2.472 2.715 1.00 85.12 95 VAL A N 1
ATOM 663 C CA . VAL A 1 95 ? -8.073 -2.700 3.185 1.00 85.12 95 VAL A CA 1
ATOM 664 C C . VAL A 1 95 ? -7.486 -3.992 2.622 1.00 85.12 95 VAL A C 1
ATOM 666 O O . VAL A 1 95 ? -6.329 -4.024 2.214 1.00 85.12 95 VAL A O 1
ATOM 669 N N . GLY A 1 96 ? -8.270 -5.070 2.597 1.00 86.38 96 GLY A N 1
ATOM 670 C CA . GLY A 1 96 ? -7.833 -6.345 2.039 1.00 86.38 96 GLY A CA 1
ATOM 671 C C . GLY A 1 96 ? -7.537 -6.248 0.543 1.00 86.38 96 GLY A C 1
ATOM 672 O O . GLY A 1 96 ? -6.559 -6.829 0.071 1.00 86.38 96 GLY A O 1
ATOM 673 N N . VAL A 1 97 ? -8.351 -5.491 -0.195 1.00 87.50 97 VAL A N 1
ATOM 674 C CA . VAL A 1 97 ? -8.125 -5.231 -1.620 1.00 87.50 97 VAL A CA 1
ATOM 675 C C . VAL A 1 97 ? -6.874 -4.379 -1.837 1.00 87.50 97 VAL A C 1
ATOM 677 O O . VAL A 1 97 ? -6.088 -4.695 -2.726 1.00 87.50 97 VAL A O 1
ATOM 680 N N . ASP A 1 98 ? -6.654 -3.363 -1.006 1.00 86.88 98 ASP A N 1
ATOM 681 C CA . ASP A 1 98 ? -5.463 -2.508 -1.043 1.00 86.88 98 ASP A CA 1
ATOM 682 C C . ASP A 1 98 ? -4.177 -3.337 -0.883 1.00 86.88 98 ASP A C 1
ATOM 684 O O . ASP A 1 98 ? -3.343 -3.387 -1.784 1.00 86.88 98 ASP A O 1
ATOM 688 N N . ILE A 1 99 ? -4.098 -4.151 0.179 1.00 86.31 99 ILE A N 1
ATOM 689 C CA . ILE A 1 99 ? -2.954 -5.041 0.446 1.00 86.31 99 ILE A CA 1
ATOM 690 C C . ILE A 1 99 ? -2.728 -6.045 -0.699 1.00 86.31 99 ILE A C 1
ATOM 692 O O . ILE A 1 99 ? -1.584 -6.376 -1.030 1.00 86.31 99 ILE A O 1
ATOM 696 N N . LEU A 1 100 ? -3.802 -6.559 -1.309 1.00 88.44 100 LEU A N 1
ATOM 697 C CA . LEU A 1 100 ? -3.705 -7.470 -2.451 1.00 88.44 100 LEU A CA 1
ATOM 698 C C . LEU A 1 100 ? -3.075 -6.778 -3.667 1.00 88.44 100 LEU A C 1
ATOM 700 O O . LEU A 1 100 ? -2.201 -7.352 -4.324 1.00 88.44 100 LEU A O 1
ATOM 704 N N . ILE A 1 101 ? -3.529 -5.563 -3.974 1.00 88.00 101 ILE A N 1
ATOM 705 C CA . ILE A 1 101 ? -3.048 -4.785 -5.115 1.00 88.00 101 ILE A CA 1
ATOM 706 C C . ILE A 1 101 ? -1.605 -4.338 -4.874 1.00 88.00 101 ILE A C 1
ATOM 708 O O . ILE A 1 101 ? -0.773 -4.517 -5.762 1.00 88.00 101 ILE A O 1
ATOM 712 N N . ASP A 1 102 ? -1.270 -3.889 -3.668 1.00 87.31 102 ASP A N 1
ATOM 713 C CA . ASP A 1 102 ? 0.095 -3.555 -3.260 1.00 87.31 102 ASP A CA 1
ATOM 714 C C . ASP A 1 102 ? 1.046 -4.741 -3.409 1.00 87.31 102 ASP A C 1
ATOM 716 O O . ASP A 1 102 ? 2.140 -4.611 -3.962 1.00 87.31 102 ASP A O 1
ATOM 720 N N . GLY A 1 103 ? 0.617 -5.933 -2.981 1.00 86.88 103 GLY A N 1
ATOM 721 C CA . GLY A 1 103 ? 1.380 -7.168 -3.150 1.00 86.88 103 GLY A CA 1
ATOM 722 C C . GLY A 1 103 ? 1.626 -7.514 -4.622 1.00 86.88 103 GLY A C 1
ATOM 723 O O . GLY A 1 103 ? 2.735 -7.918 -4.989 1.00 86.88 103 GLY A O 1
ATOM 724 N N . LEU A 1 104 ? 0.624 -7.313 -5.483 1.00 88.50 104 LEU A N 1
ATOM 725 C CA . LEU A 1 104 ? 0.757 -7.500 -6.928 1.00 88.50 104 LEU A CA 1
ATOM 726 C C . LEU A 1 104 ? 1.735 -6.485 -7.538 1.00 88.50 104 LEU A C 1
ATOM 728 O O . LEU A 1 104 ? 2.639 -6.875 -8.279 1.00 88.50 104 LEU A O 1
ATOM 732 N N . VAL A 1 105 ? 1.585 -5.200 -7.207 1.00 87.25 105 VAL A N 1
ATOM 733 C CA . VAL A 1 105 ? 2.453 -4.112 -7.683 1.00 87.25 105 VAL A CA 1
ATOM 734 C C . VAL A 1 105 ? 3.897 -4.349 -7.244 1.00 87.25 105 VAL A C 1
ATOM 736 O O . VAL A 1 105 ? 4.816 -4.228 -8.056 1.00 87.25 105 VAL A O 1
ATOM 739 N N . LEU A 1 106 ? 4.107 -4.772 -5.996 1.00 87.81 106 LEU A N 1
ATOM 740 C CA . LEU A 1 106 ? 5.419 -5.122 -5.466 1.00 87.81 106 LEU A CA 1
ATOM 741 C C . LEU A 1 106 ? 6.058 -6.284 -6.236 1.00 87.81 106 LEU A C 1
ATOM 743 O O . LEU A 1 106 ? 7.241 -6.231 -6.577 1.00 87.81 106 LEU A O 1
ATOM 747 N N . GLY A 1 107 ? 5.275 -7.319 -6.552 1.00 86.69 107 GLY A N 1
ATOM 748 C CA . GLY A 1 107 ? 5.720 -8.448 -7.368 1.00 86.69 107 GLY A CA 1
ATOM 749 C C . GLY A 1 107 ? 6.152 -8.024 -8.774 1.00 86.69 107 GLY A C 1
ATOM 750 O O . GLY A 1 107 ? 7.230 -8.411 -9.230 1.00 86.69 107 GLY A O 1
ATOM 751 N N . ILE A 1 108 ? 5.355 -7.178 -9.435 1.00 86.81 108 ILE A N 1
ATOM 752 C CA . ILE A 1 108 ? 5.678 -6.613 -10.755 1.00 86.81 108 ILE A CA 1
ATOM 753 C C . ILE A 1 108 ? 6.958 -5.770 -10.682 1.00 86.81 108 ILE A C 1
ATOM 755 O O . ILE A 1 108 ? 7.818 -5.878 -11.553 1.00 86.81 108 ILE A O 1
ATOM 759 N N . ALA A 1 109 ? 7.133 -4.981 -9.623 1.00 86.31 109 ALA A N 1
ATOM 760 C CA . ALA A 1 109 ? 8.319 -4.155 -9.438 1.00 86.31 109 ALA A CA 1
ATOM 761 C C . ALA A 1 109 ? 9.600 -4.975 -9.258 1.00 86.31 109 ALA A C 1
ATOM 763 O O . ALA A 1 109 ? 10.614 -4.659 -9.874 1.00 86.31 109 ALA A O 1
ATOM 764 N N . PHE A 1 110 ? 9.564 -6.058 -8.476 1.00 85.88 110 PHE A N 1
ATOM 765 C CA . PHE A 1 110 ? 10.703 -6.975 -8.369 1.00 85.88 110 PHE A CA 1
ATOM 766 C C . PHE A 1 110 ? 10.984 -7.727 -9.674 1.00 85.88 110 PHE A C 1
ATOM 768 O O . PHE A 1 110 ? 12.145 -8.030 -9.950 1.00 85.88 110 PHE A O 1
ATOM 775 N N . ALA A 1 111 ? 9.953 -8.006 -10.479 1.00 85.75 111 ALA A N 1
ATOM 776 C CA . ALA A 1 111 ? 10.123 -8.575 -11.814 1.00 85.75 111 ALA A CA 1
ATOM 777 C C . ALA A 1 111 ? 10.766 -7.578 -12.796 1.00 85.75 111 ALA A C 1
ATOM 779 O O . ALA A 1 111 ? 11.547 -7.991 -13.650 1.00 85.75 111 ALA A O 1
ATOM 780 N N . ALA A 1 112 ? 10.479 -6.280 -12.653 1.00 81.75 112 ALA A N 1
ATOM 781 C CA . ALA A 1 112 ? 11.098 -5.213 -13.438 1.00 81.75 112 ALA A CA 1
ATOM 782 C C . ALA A 1 112 ? 12.541 -4.912 -12.990 1.00 81.75 112 ALA A C 1
ATOM 784 O O . ALA A 1 112 ? 13.407 -4.647 -13.820 1.00 81.75 112 ALA A O 1
ATOM 785 N N . GLY A 1 113 ? 12.833 -5.001 -11.689 1.00 84.62 113 GLY A N 1
ATOM 786 C CA . GLY A 1 113 ? 14.190 -4.852 -11.176 1.00 84.62 113 GLY A CA 1
ATOM 787 C C . GLY A 1 113 ? 14.287 -4.816 -9.652 1.00 84.62 113 GLY A C 1
ATOM 788 O O . GLY A 1 113 ? 13.406 -4.330 -8.945 1.00 84.62 113 GLY A O 1
ATOM 789 N N . ALA A 1 114 ? 15.424 -5.273 -9.120 1.00 85.94 114 ALA A N 1
ATOM 790 C CA . ALA A 1 114 ? 15.650 -5.333 -7.673 1.00 85.94 114 ALA A CA 1
ATOM 791 C C . ALA A 1 114 ? 15.612 -3.952 -6.988 1.00 85.94 114 ALA A C 1
ATOM 793 O O . ALA A 1 114 ? 15.130 -3.840 -5.863 1.00 85.94 114 ALA A O 1
ATOM 794 N N . LYS A 1 115 ? 16.098 -2.898 -7.662 1.00 85.81 115 LYS A N 1
ATOM 795 C CA . LYS A 1 115 ? 16.109 -1.525 -7.130 1.00 85.81 115 LYS A CA 1
ATOM 796 C C . LYS A 1 115 ? 14.693 -0.948 -7.021 1.00 85.81 115 LYS A C 1
ATOM 798 O O . LYS A 1 115 ? 14.338 -0.432 -5.963 1.00 85.81 115 LYS A O 1
ATOM 803 N N . ALA A 1 116 ? 13.877 -1.124 -8.063 1.00 85.25 116 ALA A N 1
ATOM 804 C CA . ALA A 1 116 ? 12.473 -0.718 -8.070 1.00 85.25 116 ALA A CA 1
ATOM 805 C C . ALA A 1 116 ? 11.669 -1.465 -6.994 1.00 85.25 116 ALA A C 1
ATOM 807 O O . ALA A 1 116 ? 10.975 -0.835 -6.198 1.00 85.25 116 ALA A O 1
ATOM 808 N N . GLY A 1 117 ? 11.831 -2.792 -6.905 1.00 86.62 117 GLY A N 1
ATOM 809 C CA . GLY A 1 117 ? 11.186 -3.606 -5.871 1.00 86.62 117 GLY A CA 1
ATOM 810 C C . GLY A 1 117 ? 11.569 -3.194 -4.446 1.00 86.62 117 GLY A C 1
ATOM 811 O O . GLY A 1 117 ? 10.702 -3.098 -3.578 1.00 86.62 117 GLY A O 1
ATOM 812 N N . LEU A 1 118 ? 12.843 -2.877 -4.189 1.00 87.75 118 LEU A N 1
ATOM 813 C CA . LEU A 1 118 ? 13.294 -2.427 -2.868 1.00 87.75 118 LEU A CA 1
ATOM 814 C C . LEU A 1 118 ? 12.702 -1.064 -2.484 1.00 87.75 118 LEU A C 1
ATOM 816 O O . LEU A 1 118 ? 12.239 -0.893 -1.357 1.00 87.75 118 LEU A O 1
ATOM 820 N N . LEU A 1 119 ? 12.695 -0.101 -3.406 1.00 86.62 119 LEU A N 1
ATOM 821 C CA . LEU A 1 119 ? 12.160 1.236 -3.137 1.00 86.62 119 LEU A CA 1
ATOM 822 C C . LEU A 1 119 ? 10.642 1.214 -2.948 1.00 86.62 119 LEU A C 1
ATOM 824 O O . LEU A 1 119 ? 10.140 1.863 -2.030 1.00 86.62 119 LEU A O 1
ATOM 828 N N . LEU A 1 120 ? 9.926 0.386 -3.713 1.00 86.62 120 LEU A N 1
ATOM 829 C CA . LEU A 1 120 ? 8.507 0.131 -3.471 1.00 86.62 120 LEU A CA 1
ATOM 830 C C . LEU A 1 120 ? 8.258 -0.610 -2.158 1.00 86.62 120 LEU A C 1
ATOM 832 O O . LEU A 1 120 ? 7.312 -0.271 -1.463 1.00 86.62 120 LEU A O 1
ATOM 836 N N . THR A 1 121 ? 9.119 -1.547 -1.752 1.00 88.69 121 THR A N 1
ATOM 837 C CA . THR A 1 121 ? 8.997 -2.201 -0.434 1.00 88.69 121 THR A CA 1
ATOM 838 C C . THR A 1 121 ? 9.046 -1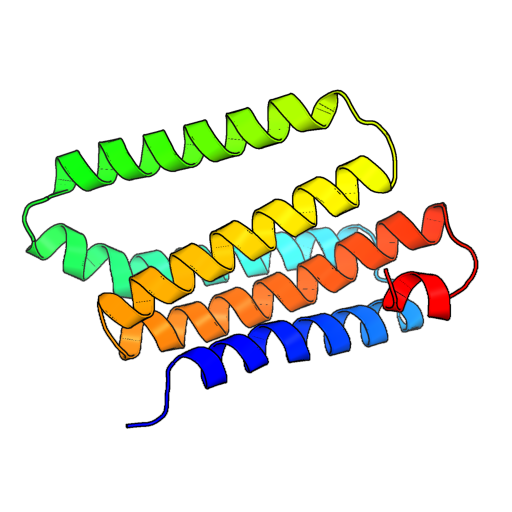.171 0.694 1.00 88.69 121 THR A C 1
ATOM 840 O O . THR A 1 121 ? 8.266 -1.251 1.642 1.00 88.69 121 THR A O 1
ATOM 843 N N . ILE A 1 122 ? 9.955 -0.195 0.600 1.00 85.81 122 ILE A N 1
ATOM 844 C CA . ILE A 1 122 ? 10.075 0.882 1.589 1.00 85.81 122 ILE A CA 1
ATOM 845 C C . ILE A 1 122 ? 8.816 1.756 1.572 1.00 85.81 122 ILE A C 1
ATOM 847 O O . ILE A 1 122 ? 8.253 2.015 2.634 1.00 85.81 122 ILE A O 1
ATOM 851 N N . ALA A 1 123 ? 8.356 2.168 0.388 1.00 88.00 123 ALA A N 1
ATOM 852 C CA . ALA A 1 123 ? 7.153 2.984 0.242 1.00 88.00 123 ALA A CA 1
ATOM 853 C C . ALA A 1 123 ? 5.903 2.280 0.803 1.00 88.00 123 ALA A C 1
ATOM 855 O O . ALA A 1 123 ? 5.214 2.845 1.649 1.00 88.00 123 ALA A O 1
ATOM 856 N N . LEU A 1 124 ? 5.690 1.015 0.433 1.00 86.50 124 LEU A N 1
ATOM 857 C CA . LEU A 1 124 ? 4.589 0.184 0.923 1.00 86.50 124 LEU A CA 1
ATOM 858 C C . LEU A 1 124 ? 4.677 -0.071 2.426 1.00 86.50 124 LEU A C 1
ATOM 860 O O . LEU A 1 124 ? 3.667 -0.099 3.114 1.00 86.50 124 LEU A O 1
ATOM 864 N N . SER A 1 125 ? 5.879 -0.227 2.982 1.00 86.62 125 SER A N 1
ATOM 865 C CA . SER A 1 125 ? 6.032 -0.378 4.435 1.00 86.62 125 SER A CA 1
ATOM 866 C C . SER A 1 125 ? 5.535 0.866 5.174 1.00 86.62 125 SER A C 1
ATOM 868 O O . SER A 1 125 ? 4.862 0.759 6.196 1.00 86.62 125 SER A O 1
ATOM 870 N N . VAL A 1 126 ? 5.850 2.050 4.646 1.00 84.31 126 VAL A N 1
ATOM 871 C CA . VAL A 1 126 ? 5.372 3.322 5.194 1.00 84.31 126 VAL A CA 1
ATOM 872 C C . VAL 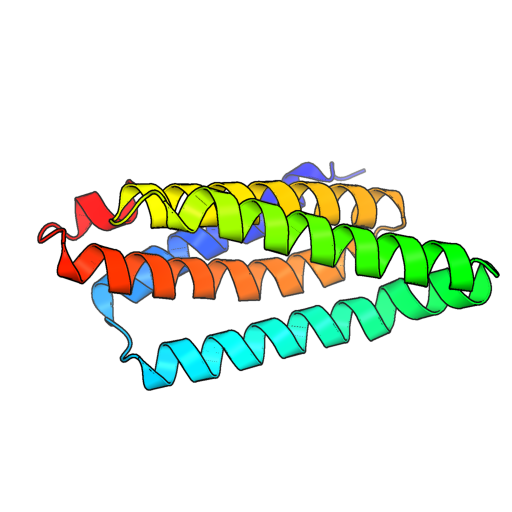A 1 126 ? 3.850 3.416 5.072 1.00 84.31 126 VAL A C 1
ATOM 874 O O . VAL A 1 126 ? 3.185 3.730 6.051 1.00 84.31 126 VAL A O 1
ATOM 877 N N . GLU A 1 127 ? 3.284 3.086 3.917 1.00 86.38 127 GLU A N 1
ATOM 878 C CA . GLU A 1 127 ? 1.836 3.071 3.685 1.00 86.38 127 GLU A CA 1
ATOM 879 C C . GLU A 1 127 ? 1.084 2.113 4.617 1.00 86.38 127 GLU A C 1
ATOM 881 O O . GLU A 1 127 ? 0.161 2.518 5.326 1.00 86.38 127 GLU A O 1
ATOM 886 N N . VAL A 1 128 ? 1.538 0.865 4.704 1.00 84.25 128 VAL A N 1
ATOM 887 C CA . VAL A 1 128 ? 0.905 -0.191 5.496 1.00 84.25 128 VAL A CA 1
ATOM 888 C C . VAL A 1 128 ? 0.960 0.108 7.001 1.00 84.25 128 VAL A C 1
ATOM 890 O O . VAL A 1 128 ? 0.006 -0.188 7.728 1.00 84.25 128 VAL A O 1
ATOM 893 N N . LEU A 1 129 ? 2.024 0.766 7.485 1.00 81.62 129 LEU A N 1
ATOM 894 C CA . LEU A 1 129 ? 2.084 1.292 8.856 1.00 81.62 129 LEU A CA 1
ATOM 895 C C . LEU A 1 129 ? 0.870 2.185 9.152 1.00 81.62 129 LEU A C 1
ATOM 897 O O . LEU A 1 129 ? 0.240 2.092 10.209 1.00 81.62 129 LEU A O 1
ATOM 901 N N . PHE A 1 130 ? 0.553 3.063 8.207 1.00 80.12 130 PHE A N 1
ATOM 902 C CA . PHE A 1 130 ? -0.465 4.092 8.342 1.00 80.12 130 PHE A CA 1
A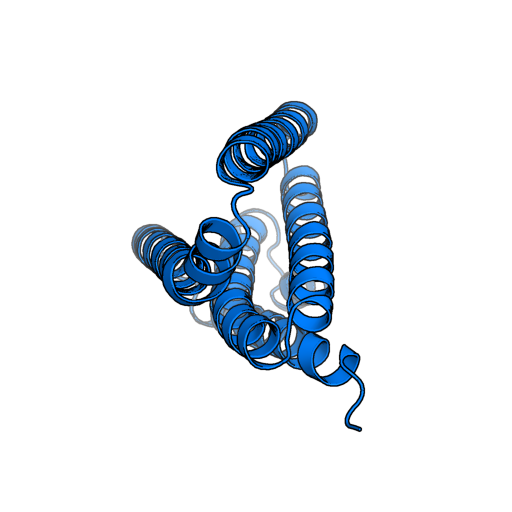TOM 903 C C . PHE A 1 130 ? -1.873 3.582 8.089 1.00 80.12 130 PHE A C 1
ATOM 905 O O . PHE A 1 130 ? -2.805 4.004 8.776 1.00 80.12 130 PHE A O 1
ATOM 912 N N . LEU A 1 131 ? -2.023 2.621 7.185 1.00 81.06 131 LEU A N 1
ATOM 913 C CA . LEU A 1 131 ? -3.250 1.860 7.037 1.00 81.06 131 LEU A CA 1
ATOM 914 C C . LEU A 1 131 ? -3.590 1.130 8.347 1.00 81.06 131 LEU A C 1
ATOM 916 O O . LEU A 1 131 ? -4.712 1.259 8.835 1.00 81.06 131 LEU A O 1
ATOM 920 N N . GLY A 1 132 ? -2.612 0.500 9.009 1.00 79.06 132 GLY A N 1
ATOM 921 C CA . GLY A 1 132 ? -2.805 -0.092 10.338 1.00 79.06 132 GLY A CA 1
ATOM 922 C C . GLY A 1 132 ? -3.303 0.920 11.384 1.00 79.06 132 GLY A C 1
ATOM 923 O O . GLY A 1 132 ? -4.193 0.612 12.180 1.00 79.06 132 GLY A O 1
ATOM 924 N N . LEU A 1 133 ? -2.792 2.158 11.346 1.00 77.25 133 LEU A N 1
ATOM 925 C CA . LEU A 1 133 ? -3.244 3.264 12.203 1.00 77.25 133 LEU A CA 1
ATOM 926 C C . LEU A 1 133 ? -4.683 3.708 11.897 1.00 77.25 133 LEU A C 1
ATOM 928 O O . LEU A 1 133 ? -5.477 3.874 12.828 1.00 77.25 133 LEU A O 1
ATOM 932 N N . ALA A 1 134 ? -5.031 3.882 10.622 1.00 77.94 134 ALA A N 1
ATOM 933 C CA . ALA A 1 134 ? -6.364 4.295 10.189 1.00 77.94 134 ALA A CA 1
ATOM 934 C C . ALA A 1 134 ? -7.423 3.234 10.529 1.00 77.94 134 ALA A C 1
ATOM 936 O O . ALA A 1 134 ? -8.415 3.537 11.191 1.00 77.94 134 ALA A O 1
ATOM 937 N N . VAL A 1 135 ? -7.157 1.976 10.172 1.00 79.88 135 VAL A N 1
ATOM 938 C CA . VAL A 1 135 ? -8.045 0.831 10.415 1.00 79.88 135 VAL A CA 1
ATOM 939 C C . VAL A 1 135 ? -8.294 0.629 11.902 1.00 79.88 135 VAL A C 1
ATOM 941 O O . VAL A 1 135 ? -9.438 0.504 12.333 1.00 79.88 135 VAL A O 1
ATOM 944 N N . THR A 1 136 ? -7.236 0.691 12.711 1.00 79.12 136 THR A N 1
ATOM 945 C CA . THR A 1 136 ? -7.347 0.598 14.170 1.00 79.12 136 THR A CA 1
ATOM 946 C C . THR A 1 136 ? -8.197 1.727 14.753 1.00 79.12 136 THR A C 1
ATOM 948 O O . THR A 1 136 ? -8.999 1.490 15.658 1.00 79.12 136 THR A O 1
ATOM 951 N N . THR A 1 137 ? -8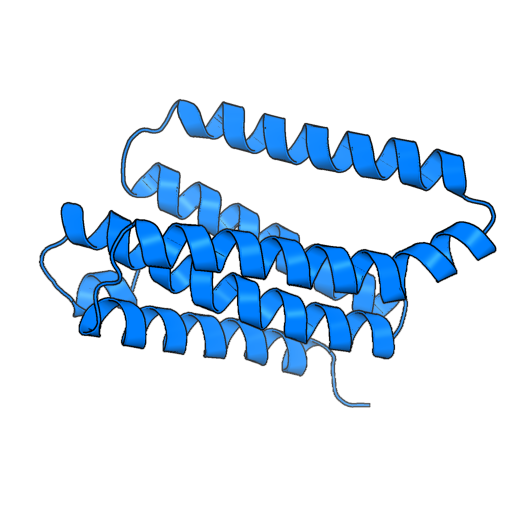.024 2.957 14.261 1.00 75.62 137 THR A N 1
ATOM 952 C CA . THR A 1 137 ? -8.750 4.130 14.767 1.00 75.62 137 THR A CA 1
ATOM 953 C C . THR A 1 137 ? -10.244 4.010 14.477 1.00 75.62 137 THR A C 1
ATOM 955 O O . THR A 1 137 ? -11.050 4.182 15.393 1.00 75.62 137 THR A O 1
ATOM 958 N N . GLU A 1 138 ? -10.610 3.615 13.259 1.00 78.69 138 GLU A N 1
ATOM 959 C CA . GLU A 1 138 ? -12.000 3.364 12.861 1.00 78.69 138 GLU A CA 1
ATOM 960 C C . GLU A 1 138 ? -12.616 2.175 13.622 1.00 78.69 138 GLU A C 1
ATOM 962 O O . GLU A 1 138 ? -13.680 2.292 14.235 1.00 78.69 138 GLU A O 1
ATOM 967 N N . LEU A 1 139 ? -11.912 1.038 13.702 1.00 77.81 139 LEU A N 1
ATOM 968 C CA . LEU A 1 139 ? -12.370 -0.133 14.462 1.00 77.81 139 LEU A CA 1
ATOM 969 C C . LEU A 1 139 ? -12.535 0.170 15.953 1.00 77.81 139 LEU A C 1
ATOM 971 O O . LEU A 1 139 ? -13.430 -0.391 16.584 1.00 77.81 139 LEU A O 1
ATOM 975 N N . SER A 1 140 ? -11.732 1.070 16.529 1.00 76.00 140 SER A N 1
ATOM 976 C CA . SER A 1 140 ? -11.834 1.448 17.945 1.00 76.00 140 SER A CA 1
ATOM 977 C C . SER A 1 140 ? -13.139 2.165 18.306 1.00 76.00 140 SER A C 1
ATOM 979 O O . SER A 1 140 ? -13.534 2.150 19.475 1.00 76.00 140 SER A O 1
ATOM 981 N N . GLN A 1 141 ? -13.835 2.743 17.321 1.00 75.25 141 GLN A N 1
ATOM 982 C CA . GLN A 1 141 ? -15.160 3.332 17.522 1.00 75.25 141 GLN A CA 1
ATOM 983 C C . GLN A 1 141 ? -16.245 2.257 17.680 1.00 75.25 141 GLN A C 1
ATOM 985 O O . GLN A 1 141 ? -17.233 2.474 18.379 1.00 75.25 141 GLN A O 1
ATOM 990 N N . THR A 1 142 ? -16.040 1.076 17.086 1.00 73.88 142 THR A N 1
ATOM 991 C CA . THR A 1 142 ? -17.028 -0.017 17.068 1.00 73.88 142 THR A CA 1
ATOM 992 C C . THR A 1 142 ? -16.679 -1.152 18.043 1.00 73.88 142 THR A C 1
ATOM 994 O O . THR A 1 142 ? -17.560 -1.763 18.648 1.00 73.88 142 THR A O 1
ATOM 997 N N . ILE A 1 143 ? -15.390 -1.438 18.247 1.00 75.56 143 ILE A N 1
ATOM 998 C CA . ILE A 1 143 ? -14.881 -2.559 19.046 1.00 75.56 143 ILE A CA 1
ATOM 999 C C . ILE A 1 143 ? -14.183 -2.032 20.307 1.00 75.56 143 ILE A C 1
ATOM 1001 O O . ILE A 1 143 ? -13.184 -1.326 20.241 1.00 75.56 143 ILE A O 1
ATOM 1005 N N . LYS A 1 144 ? -14.657 -2.435 21.496 1.00 71.19 144 LYS A N 1
ATOM 1006 C CA . LYS A 1 144 ? -14.056 -2.014 22.782 1.00 71.19 144 LYS A CA 1
ATOM 1007 C C . LYS A 1 144 ? -12.780 -2.781 23.170 1.00 71.19 144 LYS A C 1
ATOM 1009 O O . LYS A 1 144 ? -12.000 -2.292 23.986 1.00 71.19 144 LYS A O 1
ATOM 1014 N N . SER A 1 145 ? -12.568 -3.986 22.632 1.00 75.50 145 SER A N 1
ATOM 1015 C CA . SER A 1 145 ? -11.427 -4.846 22.991 1.00 75.50 145 SER A CA 1
ATOM 1016 C C . SER A 1 145 ? -10.195 -4.549 22.138 1.00 75.50 145 SER A C 1
ATOM 1018 O O . SER A 1 145 ? -10.200 -4.796 20.936 1.00 75.50 145 SER A O 1
ATOM 1020 N N . ARG A 1 146 ? -9.112 -4.105 22.787 1.00 71.75 146 ARG A N 1
ATOM 1021 C CA . ARG A 1 146 ? -7.810 -3.820 22.158 1.00 71.75 146 ARG A CA 1
ATOM 1022 C C . ARG A 1 146 ? -7.225 -5.028 21.420 1.00 71.75 146 ARG A C 1
ATOM 1024 O O . ARG A 1 146 ? -6.710 -4.877 20.324 1.00 71.75 146 ARG A O 1
ATOM 1031 N N . VAL A 1 147 ? -7.353 -6.223 21.997 1.00 72.00 147 VAL A N 1
ATOM 1032 C CA . VAL A 1 147 ? -6.821 -7.468 21.415 1.00 72.00 147 VAL A CA 1
ATOM 1033 C C . VAL A 1 147 ? -7.596 -7.872 20.161 1.00 72.00 147 VAL A C 1
ATOM 1035 O O . VAL A 1 147 ? -7.002 -8.309 19.184 1.00 72.00 147 VAL A O 1
ATOM 1038 N N . ARG A 1 148 ? -8.921 -7.679 20.164 1.00 70.88 148 ARG A N 1
ATOM 1039 C CA . ARG A 1 148 ? -9.762 -7.998 19.004 1.00 70.88 148 ARG A CA 1
ATOM 1040 C C . ARG A 1 148 ? -9.506 -7.049 17.831 1.00 70.88 148 ARG A C 1
ATOM 1042 O O . ARG A 1 148 ? -9.694 -7.469 16.708 1.00 70.88 148 ARG A O 1
ATOM 1049 N N . ILE A 1 149 ? -9.066 -5.814 18.076 1.00 72.00 149 ILE A N 1
ATOM 1050 C CA . ILE A 1 149 ? -8.720 -4.872 16.998 1.00 72.00 149 ILE A CA 1
ATOM 1051 C C . ILE A 1 149 ? -7.421 -5.280 16.285 1.00 72.00 149 ILE A C 1
ATOM 1053 O O . ILE A 1 149 ? -7.326 -5.095 15.085 1.00 72.00 149 ILE A O 1
ATOM 1057 N N . VAL A 1 150 ? -6.442 -5.848 17.000 1.00 71.38 150 VAL A N 1
ATOM 1058 C CA . VAL A 1 150 ? -5.156 -6.270 16.400 1.00 71.38 150 VAL A CA 1
ATOM 1059 C C . VAL A 1 150 ? -5.256 -7.612 15.666 1.00 71.38 150 VAL A C 1
ATOM 1061 O O . VAL A 1 150 ? -4.474 -7.866 14.761 1.00 71.38 150 VAL A O 1
ATOM 1064 N N . MET A 1 151 ? -6.168 -8.498 16.080 1.00 67.19 151 MET A N 1
ATOM 1065 C CA . MET A 1 151 ? -6.314 -9.839 15.487 1.00 67.19 151 MET A CA 1
ATOM 1066 C C . MET A 1 151 ? -7.251 -9.906 14.271 1.00 67.19 151 MET A C 1
ATOM 1068 O O . MET A 1 151 ? -7.398 -10.985 13.698 1.00 67.19 151 MET A O 1
ATOM 1072 N N . VAL A 1 152 ? -7.940 -8.812 13.954 1.00 65.25 152 VAL A N 1
ATOM 1073 C CA . VAL A 1 152 ? -8.845 -8.700 12.801 1.00 65.25 152 VAL A CA 1
ATOM 1074 C C . VAL A 1 152 ? -8.050 -8.206 11.606 1.00 65.25 152 VAL A C 1
ATOM 1076 O O . VAL A 1 152 ? -8.243 -8.796 10.524 1.00 65.25 152 VAL A O 1
#

pLDDT: mean 81.42, std 6.89, range [52.06, 94.44]

Sequence (152 aa):
MTPAWIYTLIPAAVAILGAIVAVNVRPGPVIVSAVQHFAAGVVFAAAAGEIMPDVVHSGALMATIVGGFAGIGVMLAIRQLERGTEGPVGLLTLVGVDILIDGLVLGIAFAAGAKAGLLLTIALSVEVLFLGLAVTTELSQTIKSRVRIVMV

Foldseek 3Di:
DPDLVVLVVLLVVLLLVLLVCLLVVVDDPVVLVVLLVVLVVLLVCLCVVPVVVVCVVVVPVVVCVVVVVVVVVVLVVLLVVLVVPDDLVSLVVNVVVVSVVLVVVLVVQVVVHPVSNNSSSVSSSSVSSSSSNVSLNRVVVVDVDSVVSSVD

Organism: NCBI:txid412755